Protein AF-A0A957K860-F1 (afdb_monomer_lite)

pLDDT: mean 90.72, std 8.93, range [59.44, 98.62]

Structure (mmCIF, N/CA/C/O backbone):
data_AF-A0A957K860-F1
#
_entry.id   AF-A0A957K860-F1
#
loop_
_atom_site.group_PDB
_atom_site.id
_atom_site.type_symbol
_atom_site.label_atom_id
_atom_site.label_alt_id
_atom_site.label_comp_id
_atom_site.label_asym_id
_atom_site.label_entity_id
_atom_site.label_seq_id
_atom_site.pdbx_PDB_ins_code
_atom_site.Cartn_x
_atom_site.Cartn_y
_atom_site.Cartn_z
_atom_site.occupancy
_atom_site.B_iso_or_equiv
_atom_site.auth_seq_id
_atom_site.auth_comp_id
_atom_site.auth_asym_id
_atom_site.auth_atom_id
_atom_site.pdbx_PDB_model_num
ATOM 1 N N . MET A 1 1 ? 14.731 -25.767 -33.045 1.00 61.59 1 MET A N 1
ATOM 2 C CA . MET A 1 1 ? 14.174 -25.340 -31.741 1.00 61.59 1 MET A CA 1
ATOM 3 C C . MET A 1 1 ? 12.684 -25.121 -31.928 1.00 61.59 1 MET A C 1
ATOM 5 O O . MET A 1 1 ? 1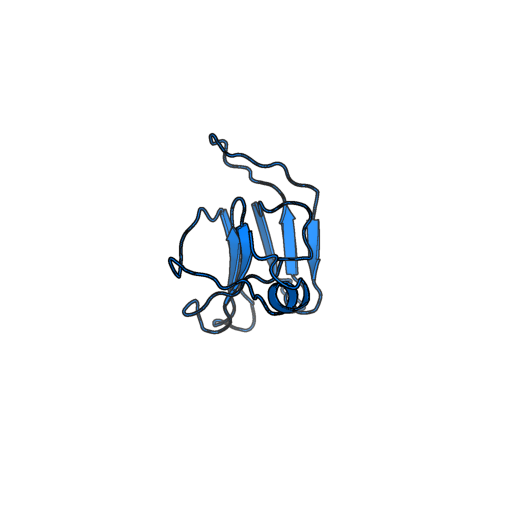2.331 -24.376 -32.833 1.00 61.59 1 MET A O 1
ATOM 9 N N . SER A 1 2 ? 11.817 -25.800 -31.172 1.00 71.19 2 SER A N 1
ATOM 10 C CA . SER A 1 2 ? 10.371 -25.558 -31.263 1.00 71.19 2 SER A CA 1
ATOM 11 C C . SER A 1 2 ? 10.051 -24.187 -30.673 1.00 71.19 2 SER A C 1
ATOM 13 O O . SER A 1 2 ? 10.417 -23.906 -29.531 1.00 71.19 2 SER A O 1
ATOM 15 N N . THR A 1 3 ? 9.386 -23.336 -31.440 1.00 84.50 3 THR A N 1
ATOM 16 C CA . THR A 1 3 ? 8.907 -22.037 -30.970 1.00 84.50 3 THR A CA 1
ATOM 17 C C . THR A 1 3 ? 7.632 -22.232 -30.148 1.00 84.50 3 THR A C 1
ATOM 19 O O . THR A 1 3 ? 6.722 -22.955 -30.550 1.00 84.50 3 THR A O 1
ATOM 22 N N . VAL A 1 4 ? 7.572 -21.620 -28.965 1.00 86.44 4 VAL A N 1
ATOM 23 C CA . VAL A 1 4 ? 6.361 -21.615 -28.131 1.00 86.44 4 VAL A CA 1
ATOM 24 C C . VAL A 1 4 ? 5.407 -20.549 -28.670 1.00 86.44 4 VAL A C 1
ATOM 26 O O . VAL A 1 4 ? 5.816 -19.407 -28.870 1.00 86.44 4 VAL A O 1
ATOM 29 N N . ASP A 1 5 ? 4.139 -20.905 -28.897 1.00 91.75 5 ASP A N 1
ATOM 30 C CA . ASP A 1 5 ? 3.096 -19.955 -29.308 1.00 91.75 5 ASP A CA 1
ATOM 31 C C . ASP A 1 5 ? 2.886 -18.887 -28.206 1.00 91.75 5 ASP A C 1
ATOM 33 O O . ASP A 1 5 ? 2.550 -19.246 -27.068 1.00 91.75 5 ASP A O 1
ATOM 37 N N . PRO A 1 6 ? 3.044 -17.580 -28.511 1.00 90.06 6 PRO A N 1
ATOM 38 C CA . PRO A 1 6 ? 2.904 -16.495 -27.538 1.00 90.06 6 PRO A CA 1
ATOM 39 C C . PRO A 1 6 ? 1.573 -16.479 -26.776 1.00 90.06 6 PRO A C 1
ATOM 41 O O . PRO A 1 6 ? 1.507 -15.918 -25.679 1.00 90.06 6 PRO A O 1
ATOM 44 N N . LYS A 1 7 ? 0.506 -17.095 -27.308 1.00 92.44 7 LYS A N 1
ATOM 45 C CA . LYS A 1 7 ? -0.784 -17.179 -26.606 1.00 92.44 7 LYS A CA 1
ATOM 46 C C . LYS A 1 7 ? -0.679 -17.919 -25.271 1.00 92.44 7 LYS A C 1
ATOM 48 O O . LYS A 1 7 ? -1.368 -17.548 -24.325 1.00 92.44 7 LYS A O 1
ATOM 53 N N . PHE A 1 8 ? 0.200 -18.919 -25.174 1.00 90.62 8 PHE A N 1
ATOM 54 C CA . PHE A 1 8 ? 0.402 -19.674 -23.938 1.00 90.62 8 PHE A CA 1
ATOM 55 C C . PHE A 1 8 ? 1.142 -18.844 -22.886 1.00 90.62 8 PHE A C 1
ATOM 57 O O . PHE A 1 8 ? 0.843 -18.947 -21.700 1.00 90.62 8 PHE A O 1
ATOM 64 N N . LEU A 1 9 ? 2.031 -17.939 -23.307 1.00 89.19 9 LEU A N 1
ATOM 65 C CA . LEU A 1 9 ? 2.745 -17.044 -22.390 1.00 89.19 9 LEU A CA 1
ATOM 66 C C . LEU A 1 9 ? 1.801 -16.032 -21.724 1.00 89.19 9 LEU A C 1
ATOM 68 O O . LEU A 1 9 ? 1.984 -15.698 -20.558 1.00 89.19 9 LEU A O 1
ATOM 72 N N . LYS A 1 10 ? 0.736 -15.605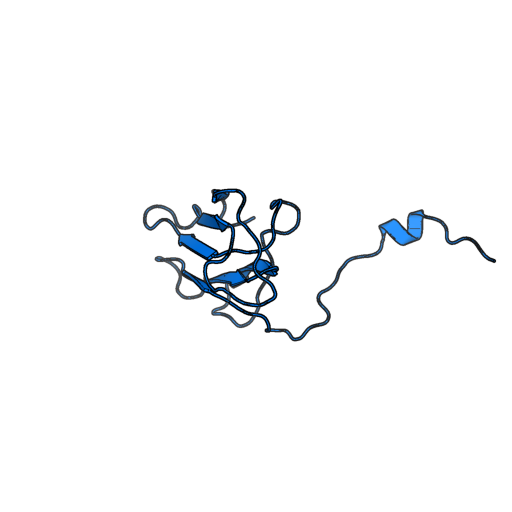 -22.416 1.00 88.38 10 LYS A N 1
ATOM 73 C CA . LYS A 1 10 ? -0.297 -14.713 -21.850 1.00 88.38 10 LYS A CA 1
ATOM 74 C C . LYS A 1 10 ? -1.158 -15.374 -20.765 1.00 88.38 10 LYS A C 1
ATOM 76 O O . LYS A 1 10 ? -1.839 -14.679 -20.009 1.00 88.38 10 LYS A O 1
ATOM 81 N N . GLN A 1 11 ? -1.163 -16.705 -20.691 1.00 91.25 11 GLN A N 1
ATOM 82 C CA . GLN A 1 11 ? -1.884 -17.450 -19.656 1.00 91.25 11 GLN A CA 1
ATOM 83 C C . GLN A 1 11 ? -1.065 -17.608 -18.372 1.00 91.25 11 GLN A C 1
ATOM 85 O O . GLN A 1 11 ? -1.628 -17.954 -17.336 1.00 91.25 11 GLN A O 1
ATOM 90 N N . LEU A 1 12 ? 0.239 -17.312 -18.409 1.00 89.94 12 LEU A N 1
ATOM 91 C CA . LEU A 1 12 ? 1.077 -17.345 -17.219 1.00 89.94 12 LEU A CA 1
ATOM 92 C C . LEU A 1 12 ? 0.602 -16.296 -16.211 1.00 89.94 12 LEU A C 1
ATOM 94 O O . LEU A 1 12 ? 0.155 -15.199 -16.561 1.00 89.94 12 LEU A O 1
ATOM 98 N N . ARG A 1 13 ? 0.670 -16.665 -14.936 1.00 86.50 13 ARG A N 1
ATOM 99 C CA . ARG A 1 13 ? 0.351 -15.794 -13.811 1.00 86.50 13 ARG A CA 1
ATOM 100 C C . ARG A 1 13 ? 1.528 -15.816 -12.862 1.00 86.50 13 ARG A C 1
ATOM 102 O O . ARG A 1 13 ? 2.032 -16.887 -12.522 1.00 86.50 13 ARG A O 1
ATOM 109 N N . TYR A 1 14 ? 1.952 -14.631 -12.445 1.00 83.06 14 TYR A N 1
ATOM 110 C CA . TYR A 1 14 ? 2.861 -14.529 -11.321 1.00 83.06 14 TYR A CA 1
ATOM 111 C C . TYR A 1 14 ? 2.157 -15.074 -10.084 1.00 83.06 14 TYR A C 1
ATOM 113 O O . TYR A 1 14 ? 0.972 -14.828 -9.862 1.00 83.06 14 TYR A O 1
ATOM 121 N N . ARG A 1 15 ? 2.898 -15.842 -9.293 1.00 82.62 15 ARG A N 1
ATOM 122 C CA . ARG A 1 15 ? 2.472 -16.265 -7.965 1.00 82.62 15 ARG A CA 1
ATOM 123 C C . ARG A 1 15 ? 3.618 -16.027 -7.007 1.00 82.62 15 ARG A C 1
ATOM 125 O O . ARG A 1 15 ? 4.775 -16.261 -7.358 1.00 82.62 15 ARG A O 1
ATOM 132 N N . CYS A 1 16 ? 3.294 -15.615 -5.793 1.00 75.94 16 CYS A N 1
ATOM 133 C CA . CYS A 1 16 ? 4.282 -15.599 -4.733 1.00 75.94 16 CYS A CA 1
ATOM 134 C C . CYS A 1 16 ? 4.704 -17.050 -4.433 1.00 75.94 16 CYS A C 1
ATOM 136 O O . CYS A 1 16 ? 3.856 -17.936 -4.287 1.00 75.94 16 CYS A O 1
ATOM 138 N N . ILE A 1 17 ? 6.012 -17.311 -4.400 1.00 79.06 17 ILE A N 1
ATOM 139 C CA . ILE A 1 17 ? 6.579 -18.632 -4.069 1.00 79.06 17 ILE A CA 1
ATOM 140 C C . ILE A 1 17 ? 7.050 -18.723 -2.613 1.00 79.06 17 ILE A C 1
ATOM 142 O O . ILE A 1 17 ? 7.369 -19.811 -2.143 1.00 79.06 17 ILE A O 1
ATOM 146 N N . GLY A 1 18 ? 7.036 -17.599 -1.897 1.00 67.44 18 GLY A N 1
ATOM 147 C CA . GLY A 1 18 ? 7.470 -17.491 -0.513 1.00 67.44 18 GLY A CA 1
ATOM 148 C C . GLY A 1 18 ? 8.929 -17.032 -0.347 1.00 67.44 18 GLY A C 1
ATOM 149 O O . GLY A 1 18 ? 9.637 -16.865 -1.342 1.00 67.44 18 GLY A O 1
ATOM 150 N N . PRO A 1 19 ? 9.376 -16.819 0.907 1.00 61.03 19 PRO A N 1
ATOM 151 C CA . PRO A 1 19 ? 8.652 -17.112 2.149 1.00 61.03 19 PRO A CA 1
ATOM 152 C C . PRO A 1 19 ? 7.393 -16.248 2.316 1.00 61.03 19 PRO A C 1
ATOM 154 O O . PRO A 1 19 ? 7.328 -15.131 1.817 1.00 61.03 19 PRO A O 1
ATOM 157 N N . THR A 1 20 ? 6.369 -16.777 2.994 1.00 65.19 20 THR A N 1
ATOM 158 C CA . THR A 1 20 ? 5.064 -16.103 3.189 1.00 65.19 20 THR A CA 1
ATOM 159 C C . THR A 1 20 ? 5.170 -14.781 3.957 1.00 65.19 20 THR A C 1
ATOM 161 O O . THR A 1 20 ? 4.218 -14.006 3.982 1.00 65.19 20 THR A O 1
ATOM 164 N N . ARG A 1 21 ? 6.328 -14.529 4.581 1.00 59.44 21 ARG A N 1
ATOM 165 C CA . ARG A 1 21 ? 6.745 -13.283 5.224 1.00 59.44 21 ARG A CA 1
ATOM 166 C C . ARG A 1 21 ? 8.247 -13.127 5.014 1.00 59.44 21 ARG A C 1
ATOM 168 O O . ARG A 1 21 ? 8.993 -14.073 5.263 1.00 59.44 21 ARG A O 1
ATOM 175 N N . GLY A 1 22 ? 8.709 -11.953 4.613 1.00 67.06 22 GLY A N 1
ATOM 176 C CA . GLY A 1 22 ? 10.143 -11.696 4.580 1.00 67.06 22 GLY A CA 1
ATOM 177 C C . GLY A 1 22 ? 10.505 -10.455 3.792 1.00 67.06 22 GLY A C 1
ATOM 178 O O . GLY A 1 22 ? 10.002 -10.235 2.697 1.00 67.06 22 GLY A O 1
ATOM 179 N N . GLY A 1 23 ? 11.390 -9.654 4.372 1.00 79.50 23 GLY A N 1
ATOM 180 C CA . GLY A 1 23 ? 11.859 -8.399 3.806 1.00 79.50 23 GLY A CA 1
ATOM 181 C C . GLY A 1 23 ? 12.075 -7.365 4.902 1.00 79.50 23 GLY A C 1
ATOM 182 O O . GLY A 1 23 ? 11.612 -7.520 6.034 1.00 79.50 23 GLY A O 1
ATOM 183 N N . ARG A 1 24 ? 12.805 -6.305 4.574 1.00 88.88 24 ARG A N 1
ATOM 184 C CA . ARG A 1 24 ? 12.988 -5.167 5.472 1.00 88.88 24 ARG A CA 1
ATOM 185 C C . ARG A 1 24 ? 11.738 -4.288 5.411 1.00 88.88 24 ARG A C 1
ATOM 187 O O . ARG A 1 24 ? 11.275 -3.945 4.327 1.00 88.88 24 ARG A O 1
ATOM 194 N N . VAL A 1 25 ? 11.216 -3.921 6.576 1.00 91.62 25 VAL A N 1
ATOM 195 C CA . VAL A 1 25 ? 10.030 -3.070 6.734 1.00 91.62 25 VAL A CA 1
ATOM 196 C C . VAL A 1 25 ? 10.400 -1.901 7.632 1.00 91.62 25 VAL A C 1
ATOM 198 O O . VAL A 1 25 ? 11.011 -2.102 8.681 1.00 91.62 25 VAL A O 1
ATOM 201 N N . ILE A 1 26 ? 10.041 -0.689 7.212 1.00 92.62 26 ILE A N 1
ATOM 202 C CA . ILE A 1 26 ? 10.307 0.545 7.970 1.00 92.62 26 ILE A CA 1
ATOM 203 C C . ILE A 1 26 ? 9.073 1.444 8.113 1.00 92.62 26 ILE A C 1
ATOM 205 O O . ILE A 1 26 ? 9.138 2.460 8.797 1.00 92.62 26 ILE A O 1
ATOM 209 N N . ALA A 1 27 ? 7.948 1.062 7.507 1.00 94.81 27 ALA A N 1
ATOM 210 C CA . ALA A 1 27 ? 6.683 1.771 7.611 1.00 94.81 27 ALA A CA 1
ATOM 211 C C . ALA A 1 27 ? 5.557 0.782 7.911 1.00 94.81 27 ALA A C 1
ATOM 213 O O . ALA A 1 27 ? 5.452 -0.257 7.261 1.00 94.81 27 ALA A O 1
ATOM 214 N N . VAL A 1 28 ? 4.709 1.111 8.881 1.00 96.69 28 VAL A N 1
ATOM 215 C CA . VAL A 1 28 ? 3.524 0.331 9.251 1.00 96.69 28 VAL A CA 1
ATOM 216 C C . VAL A 1 28 ? 2.375 1.278 9.566 1.00 96.69 28 VAL A C 1
ATOM 218 O O . VAL A 1 28 ? 2.596 2.362 10.102 1.00 96.69 28 VAL A O 1
ATOM 221 N N . ALA A 1 29 ? 1.155 0.868 9.243 1.00 98.00 29 ALA A N 1
ATOM 222 C CA . ALA A 1 29 ? -0.061 1.584 9.604 1.00 98.00 29 ALA A CA 1
ATOM 223 C C . ALA A 1 29 ? -1.198 0.588 9.861 1.00 98.00 29 ALA A C 1
ATOM 225 O O . ALA A 1 29 ? -1.198 -0.516 9.317 1.00 98.00 29 ALA A O 1
ATOM 226 N N . GLY A 1 30 ? -2.166 0.971 10.687 1.00 97.69 30 GLY A N 1
ATOM 227 C CA . GLY A 1 30 ? -3.362 0.178 10.968 1.00 97.69 30 GLY A CA 1
ATOM 228 C C . GLY A 1 30 ? -4.620 0.972 10.662 1.00 97.69 30 GLY A C 1
ATOM 229 O O . GLY A 1 30 ? -4.608 2.204 10.717 1.00 97.69 30 GLY A O 1
ATOM 230 N N . ASP A 1 31 ? -5.697 0.266 10.340 1.00 98.06 31 ASP A N 1
ATOM 231 C CA . ASP A 1 31 ? -7.023 0.868 10.276 1.00 98.06 31 ASP A CA 1
ATOM 232 C C . ASP A 1 31 ? -7.471 1.267 11.700 1.00 98.06 31 ASP A C 1
ATOM 234 O O . ASP A 1 31 ? -7.439 0.433 12.610 1.00 98.06 31 ASP A O 1
ATOM 238 N N . PRO A 1 32 ? -7.874 2.529 11.935 1.00 97.12 32 PRO A N 1
ATOM 239 C CA . PRO A 1 32 ? -8.298 2.992 13.259 1.00 97.12 32 PRO A CA 1
ATOM 240 C C . PRO A 1 32 ? -9.626 2.373 13.727 1.00 97.12 32 PRO A C 1
ATOM 242 O O . PRO A 1 32 ? -9.908 2.370 14.923 1.00 97.12 32 PRO A O 1
ATOM 245 N N . ASN A 1 33 ? -10.437 1.855 12.802 1.00 97.31 33 ASN A N 1
ATOM 246 C CA . ASN A 1 33 ? -11.769 1.310 13.049 1.00 97.31 33 ASN A CA 1
ATOM 247 C C . ASN A 1 33 ? -11.807 -0.224 12.963 1.00 97.31 33 ASN A C 1
ATOM 249 O O . ASN A 1 33 ? -12.784 -0.829 13.407 1.00 97.31 33 ASN A O 1
ATOM 253 N N . ASN A 1 34 ? -10.770 -0.867 12.414 1.00 97.56 34 ASN A N 1
ATOM 254 C CA . ASN A 1 34 ? -10.710 -2.319 12.265 1.00 97.56 34 ASN A CA 1
ATOM 255 C C . ASN A 1 34 ? -9.343 -2.900 12.660 1.00 97.56 34 ASN A C 1
ATOM 257 O O . ASN A 1 34 ? -8.376 -2.848 11.907 1.00 97.56 34 ASN A O 1
ATOM 261 N N . GLN A 1 35 ? -9.298 -3.568 13.815 1.00 96.19 35 GLN A N 1
ATOM 262 C CA . GLN A 1 35 ? -8.080 -4.183 14.358 1.00 96.19 35 GLN A CA 1
ATOM 263 C C . GLN A 1 35 ? -7.540 -5.361 13.534 1.00 96.19 35 GLN A C 1
ATOM 265 O O . GLN A 1 35 ? -6.439 -5.825 13.808 1.00 96.19 35 GLN A O 1
ATOM 270 N N . ALA A 1 36 ? -8.292 -5.879 12.560 1.00 97.56 36 ALA A N 1
ATOM 271 C CA . ALA A 1 36 ? -7.798 -6.918 11.661 1.00 97.56 36 ALA A CA 1
ATOM 272 C C . ALA A 1 36 ? -7.040 -6.347 10.453 1.00 97.56 36 ALA A C 1
ATOM 274 O O . ALA A 1 36 ? -6.365 -7.107 9.759 1.00 97.56 36 ALA A O 1
ATOM 275 N N . VAL A 1 37 ? -7.146 -5.037 10.192 1.00 97.94 37 VAL A N 1
ATOM 276 C CA . VAL A 1 37 ? -6.612 -4.415 8.978 1.00 97.94 37 VAL A CA 1
ATOM 277 C C . VAL A 1 37 ? -5.308 -3.679 9.265 1.00 97.94 37 VAL A C 1
ATOM 279 O O . VAL A 1 37 ? -5.267 -2.680 9.987 1.00 97.94 37 VAL A O 1
ATOM 282 N N . PHE A 1 38 ? -4.238 -4.153 8.632 1.00 95.88 38 PHE A N 1
ATOM 283 C CA . PHE A 1 38 ? -2.895 -3.601 8.756 1.00 95.88 38 PHE A CA 1
ATOM 284 C C . PHE A 1 38 ? -2.240 -3.436 7.398 1.00 95.88 38 PHE A C 1
ATOM 286 O O . PHE A 1 38 ? -2.507 -4.178 6.452 1.00 95.88 38 PHE A O 1
ATOM 293 N N . TYR A 1 39 ? -1.310 -2.495 7.340 1.00 96.88 39 TYR A N 1
ATOM 294 C CA . TYR A 1 39 ? -0.501 -2.231 6.173 1.00 96.88 39 TYR A CA 1
ATOM 295 C C . TYR A 1 39 ? 0.966 -2.139 6.573 1.00 96.88 39 TYR A C 1
ATOM 297 O O . TYR A 1 39 ? 1.299 -1.598 7.632 1.00 96.88 39 TYR A O 1
ATOM 305 N N . PHE A 1 40 ? 1.854 -2.609 5.703 1.00 96.12 40 PHE A N 1
ATOM 306 C CA . PHE A 1 40 ? 3.276 -2.317 5.819 1.00 96.12 40 PHE A CA 1
ATOM 307 C C . PHE A 1 40 ? 3.859 -1.837 4.494 1.00 96.12 40 PHE A C 1
ATOM 309 O O . PHE A 1 40 ? 3.437 -2.251 3.414 1.00 96.12 40 PHE A O 1
ATOM 316 N N . GLY A 1 41 ? 4.852 -0.959 4.598 1.00 95.06 41 GLY A N 1
ATOM 317 C CA . GLY A 1 41 ? 5.710 -0.534 3.504 1.00 95.06 41 GLY A CA 1
ATOM 318 C C . GLY A 1 41 ? 7.018 -1.316 3.530 1.00 95.06 41 GLY A C 1
ATOM 319 O O . GLY A 1 41 ? 7.782 -1.234 4.499 1.00 95.06 41 GLY A O 1
ATOM 320 N N . ALA A 1 42 ? 7.263 -2.092 2.479 1.00 93.00 42 ALA A N 1
ATOM 321 C CA . ALA A 1 42 ? 8.514 -2.811 2.305 1.00 93.00 42 ALA A CA 1
ATOM 322 C C . ALA A 1 42 ? 9.588 -1.903 1.704 1.00 93.00 42 ALA A C 1
ATOM 324 O O . ALA A 1 42 ? 9.330 -1.067 0.832 1.00 93.00 42 ALA A O 1
ATOM 325 N N . VAL A 1 43 ? 10.830 -2.133 2.118 1.00 92.19 43 VAL A N 1
ATOM 326 C CA . VAL A 1 43 ? 11.985 -1.623 1.386 1.00 92.19 43 VAL A CA 1
ATOM 327 C C . VAL A 1 43 ? 12.145 -2.458 0.123 1.00 92.19 43 VAL A C 1
ATOM 329 O O . VAL A 1 43 ? 12.275 -3.679 0.199 1.00 92.19 43 VAL A O 1
ATOM 332 N N . ALA A 1 44 ? 12.109 -1.791 -1.028 1.00 90.44 44 ALA A N 1
ATOM 333 C CA . ALA A 1 44 ? 12.120 -2.398 -2.352 1.00 90.44 44 ALA A CA 1
ATOM 334 C C . ALA A 1 44 ? 11.015 -3.453 -2.600 1.00 90.44 44 ALA A C 1
ATOM 336 O O . ALA A 1 44 ? 11.234 -4.408 -3.343 1.00 90.44 44 ALA A O 1
ATOM 337 N N . GLY A 1 45 ? 9.823 -3.293 -2.008 1.00 90.94 45 GLY A N 1
ATOM 338 C CA . GLY A 1 45 ? 8.750 -4.296 -2.107 1.00 90.94 45 GLY A CA 1
ATOM 339 C C . GLY A 1 45 ? 7.310 -3.773 -2.116 1.00 90.94 45 GLY A C 1
ATOM 340 O O . GLY A 1 45 ? 6.390 -4.588 -2.078 1.00 90.94 45 GLY A O 1
ATOM 341 N N . GLY A 1 46 ? 7.104 -2.456 -2.159 1.00 94.19 46 GLY A N 1
ATOM 342 C CA . GLY A 1 46 ? 5.784 -1.834 -2.254 1.00 94.19 46 GLY A CA 1
ATOM 343 C C . GLY A 1 46 ? 4.993 -1.825 -0.942 1.00 94.19 46 GLY A C 1
ATOM 344 O O . GLY A 1 46 ? 5.555 -1.966 0.148 1.00 94.19 46 GLY A O 1
ATOM 345 N N . VAL A 1 47 ? 3.677 -1.625 -1.053 1.00 96.06 47 VAL A N 1
ATOM 346 C CA . VAL A 1 47 ? 2.736 -1.677 0.075 1.00 96.06 47 VAL A CA 1
ATOM 347 C C . VAL A 1 47 ? 2.019 -3.018 0.090 1.00 96.06 47 VAL A C 1
ATOM 349 O O . VAL A 1 47 ? 1.504 -3.492 -0.925 1.00 96.06 47 VAL A O 1
ATOM 352 N N . TRP A 1 48 ? 1.942 -3.590 1.284 1.00 94.88 48 TRP A N 1
ATOM 353 C CA . TRP A 1 48 ? 1.222 -4.819 1.559 1.00 94.88 48 TRP A CA 1
ATOM 354 C C . TRP A 1 48 ? 0.117 -4.570 2.569 1.00 94.88 48 TRP A C 1
ATOM 356 O O . TRP A 1 48 ? 0.282 -3.771 3.491 1.00 94.88 48 TRP A O 1
ATOM 366 N N . LYS A 1 49 ? -0.990 -5.285 2.399 1.00 95.50 49 LYS A N 1
ATOM 367 C CA . LYS A 1 49 ? -2.180 -5.223 3.240 1.00 95.50 49 LYS A CA 1
ATOM 368 C C . LYS A 1 49 ? -2.513 -6.600 3.794 1.00 95.50 49 LYS A C 1
ATOM 370 O O . LYS A 1 49 ? -2.410 -7.594 3.080 1.00 95.50 49 LYS A O 1
ATOM 375 N N . SER A 1 50 ? -2.960 -6.628 5.038 1.00 95.19 50 SER A N 1
ATOM 376 C CA . SER A 1 50 ? -3.664 -7.748 5.651 1.00 95.19 50 SER A CA 1
ATOM 377 C C . SER A 1 50 ? -5.017 -7.251 6.148 1.00 95.19 50 SER A C 1
ATOM 379 O O . SER A 1 50 ? -5.120 -6.115 6.609 1.00 95.19 50 SER A O 1
ATOM 381 N N . ASP A 1 51 ? -6.044 -8.085 6.037 1.00 96.38 51 ASP A N 1
ATOM 382 C CA . ASP A 1 51 ? -7.394 -7.870 6.566 1.00 96.38 51 ASP A CA 1
ATOM 383 C C . ASP A 1 51 ? -7.830 -8.977 7.547 1.00 96.38 51 ASP A C 1
ATOM 385 O O . ASP A 1 51 ? -8.995 -9.058 7.933 1.00 96.38 51 ASP A O 1
ATOM 389 N N . ASP A 1 52 ? -6.877 -9.800 7.991 1.00 95.75 52 ASP A N 1
ATOM 390 C CA . ASP A 1 52 ? -7.076 -10.978 8.841 1.00 95.75 52 ASP A CA 1
ATOM 391 C C . ASP A 1 52 ? -6.096 -11.034 10.026 1.00 95.75 52 ASP A C 1
ATOM 393 O O . ASP A 1 52 ? -5.680 -12.100 10.489 1.00 95.75 52 ASP A O 1
ATOM 397 N N . ALA A 1 53 ? -5.732 -9.856 10.531 1.00 94.69 53 ALA A N 1
ATOM 398 C CA . ALA A 1 53 ? -4.813 -9.669 11.646 1.00 94.69 53 ALA A CA 1
ATOM 399 C C . ALA A 1 53 ? -3.387 -10.207 11.398 1.00 94.69 53 ALA A C 1
ATOM 401 O O . ALA A 1 53 ? -2.703 -10.676 12.310 1.00 94.69 53 ALA A O 1
ATOM 402 N N . GLY A 1 54 ? -2.913 -10.113 10.155 1.00 91.06 54 GLY A N 1
ATOM 403 C CA . GLY A 1 54 ? -1.545 -10.435 9.755 1.00 91.06 54 GLY A CA 1
ATOM 404 C C . GLY A 1 54 ? -1.308 -11.907 9.420 1.00 91.06 54 GLY A C 1
ATOM 405 O O . GLY A 1 54 ? -0.141 -12.316 9.310 1.00 91.06 54 GLY A O 1
ATOM 406 N N . GLN A 1 55 ? -2.364 -12.713 9.268 1.00 89.94 55 GLN A N 1
ATOM 407 C CA . GLN A 1 55 ? -2.241 -14.110 8.848 1.00 89.94 55 GLN A CA 1
ATOM 408 C C . GLN A 1 55 ? -1.825 -14.188 7.379 1.00 89.94 55 GLN A C 1
ATOM 410 O O . GLN A 1 55 ? -0.801 -14.812 7.083 1.00 89.94 55 GLN A O 1
ATOM 415 N N . TYR A 1 56 ? -2.539 -13.482 6.501 1.00 88.75 56 TYR A N 1
ATOM 416 C CA . TYR A 1 56 ? -2.217 -13.349 5.088 1.00 88.75 56 TYR A CA 1
ATOM 417 C C . TYR A 1 56 ? -1.941 -11.890 4.716 1.00 88.75 56 TYR A C 1
ATOM 419 O O . TYR A 1 56 ? -2.502 -10.952 5.277 1.00 88.75 56 TYR A O 1
ATOM 427 N N . TRP A 1 57 ? -1.035 -11.713 3.755 1.00 89.81 57 TRP A N 1
ATOM 428 C CA . TRP A 1 57 ? -0.633 -10.410 3.238 1.00 89.81 57 TRP A CA 1
ATOM 429 C C . TRP A 1 57 ? -0.712 -10.413 1.717 1.00 89.81 57 TRP A C 1
ATOM 431 O O . TRP A 1 57 ? -0.271 -11.362 1.066 1.00 89.81 57 TRP A O 1
ATOM 441 N N . GLN A 1 58 ? -1.249 -9.338 1.155 1.00 90.56 58 GLN A N 1
ATOM 442 C CA . GLN A 1 58 ? -1.378 -9.130 -0.282 1.00 90.56 58 GLN A CA 1
ATOM 443 C C . GLN A 1 58 ? -0.662 -7.841 -0.670 1.00 90.56 58 GLN A C 1
ATOM 445 O O . GLN A 1 58 ? -0.810 -6.825 0.010 1.00 90.56 58 GLN A O 1
ATOM 450 N N . ASN A 1 59 ? 0.111 -7.875 -1.754 1.00 91.44 59 ASN A N 1
ATOM 451 C CA . ASN A 1 59 ? 0.641 -6.656 -2.351 1.00 91.44 59 ASN A CA 1
ATOM 452 C C . ASN A 1 59 ? -0.522 -5.889 -2.999 1.00 91.44 59 ASN A C 1
ATOM 454 O O . ASN A 1 59 ? -1.286 -6.466 -3.771 1.00 91.44 59 ASN A O 1
ATOM 458 N N . ILE A 1 60 ? -0.638 -4.604 -2.671 1.00 94.81 60 ILE A N 1
ATOM 459 C CA . ILE A 1 60 ? -1.702 -3.705 -3.147 1.00 94.81 60 ILE A CA 1
ATOM 460 C C . ILE A 1 60 ? -1.159 -2.537 -3.984 1.00 94.81 60 ILE A C 1
ATOM 462 O O . ILE A 1 60 ? -1.823 -1.523 -4.168 1.00 94.81 60 ILE A O 1
ATOM 466 N N . SER A 1 61 ? 0.087 -2.638 -4.445 1.00 94.12 61 SER A N 1
ATOM 467 C CA . SER A 1 61 ? 0.808 -1.542 -5.110 1.00 94.12 61 SER A CA 1
ATOM 468 C C . SER A 1 61 ? 1.399 -1.899 -6.472 1.00 94.12 61 SER A C 1
ATOM 470 O O . SER A 1 61 ? 1.768 -1.003 -7.238 1.00 94.12 61 SER A O 1
ATOM 472 N N . ASP A 1 62 ? 1.492 -3.189 -6.792 1.00 90.81 62 ASP A N 1
ATOM 473 C CA . ASP A 1 62 ? 2.014 -3.665 -8.066 1.00 90.81 62 ASP A CA 1
ATOM 474 C C . ASP A 1 62 ? 1.170 -3.115 -9.223 1.00 90.81 62 ASP A C 1
ATOM 476 O O . ASP A 1 62 ? -0.056 -3.187 -9.226 1.00 90.81 62 ASP A O 1
ATOM 480 N N . GLY A 1 63 ? 1.847 -2.542 -10.220 1.00 92.12 63 GLY A N 1
ATOM 481 C CA . GLY A 1 63 ? 1.205 -1.884 -11.361 1.00 92.12 63 GLY A CA 1
ATOM 482 C C . GLY A 1 63 ? 0.841 -0.411 -11.141 1.00 92.12 63 GLY A C 1
ATOM 483 O O . GLY A 1 63 ? 0.517 0.261 -12.118 1.00 92.12 63 GLY A O 1
ATOM 484 N N . PHE A 1 64 ? 0.952 0.114 -9.916 1.00 94.00 64 PHE A N 1
ATOM 485 C CA . PHE A 1 64 ? 0.630 1.512 -9.603 1.00 94.00 64 PHE A CA 1
ATOM 486 C C . PHE A 1 64 ? 1.865 2.379 -9.343 1.00 94.00 64 PHE A C 1
ATOM 488 O O . PHE A 1 64 ? 1.917 3.528 -9.786 1.00 94.00 64 PHE A O 1
ATOM 495 N N . PHE A 1 65 ? 2.858 1.858 -8.621 1.00 94.38 65 PHE A N 1
ATOM 496 C CA . PHE A 1 65 ? 4.031 2.642 -8.227 1.00 94.38 65 PHE A CA 1
ATOM 497 C C . PHE A 1 65 ? 5.137 2.628 -9.284 1.00 94.38 65 PHE A C 1
ATOM 499 O O . PHE A 1 65 ? 5.352 1.631 -9.973 1.00 94.38 65 PHE A O 1
ATOM 506 N N . LYS A 1 66 ? 5.896 3.727 -9.369 1.00 94.25 66 LYS A N 1
ATOM 507 C CA . LYS A 1 66 ? 7.100 3.822 -10.217 1.00 94.25 66 LYS A CA 1
ATOM 508 C C . LYS A 1 66 ? 8.385 3.402 -9.495 1.00 94.25 66 LYS A C 1
ATOM 510 O O . LYS A 1 66 ? 9.369 3.079 -10.152 1.00 94.25 66 LYS A O 1
ATOM 515 N N . THR A 1 67 ? 8.381 3.414 -8.163 1.00 92.12 67 THR A N 1
ATOM 516 C CA . THR A 1 67 ? 9.471 2.946 -7.291 1.00 92.12 67 THR A CA 1
ATOM 517 C C . THR A 1 67 ? 8.912 1.990 -6.241 1.00 92.12 67 THR A C 1
ATOM 519 O O . THR A 1 67 ? 7.719 2.012 -5.948 1.00 92.12 67 THR A O 1
ATOM 522 N N . SER A 1 68 ? 9.754 1.125 -5.683 1.00 90.94 68 SER A N 1
ATOM 523 C CA . SER A 1 68 ? 9.316 0.032 -4.809 1.00 90.94 68 SER A CA 1
ATOM 524 C C . SER A 1 68 ? 9.607 0.255 -3.325 1.00 90.94 68 SER A C 1
ATOM 526 O O . SER A 1 68 ? 9.063 -0.471 -2.496 1.00 90.94 68 SER A O 1
ATOM 528 N N . SER A 1 69 ? 10.436 1.230 -2.948 1.00 94.00 69 SER A N 1
ATOM 529 C CA . SER A 1 69 ? 10.723 1.489 -1.530 1.00 94.00 69 SER A CA 1
ATOM 530 C C . SER A 1 69 ? 9.676 2.389 -0.900 1.00 94.00 69 SER A C 1
ATOM 532 O O . SER A 1 69 ? 9.449 3.498 -1.377 1.00 94.00 69 SER A O 1
ATOM 534 N N . VAL A 1 70 ? 9.082 1.922 0.198 1.00 95.69 70 VAL A N 1
ATOM 535 C CA . VAL A 1 70 ? 8.074 2.656 0.968 1.00 95.69 70 VAL A CA 1
ATOM 536 C C . VAL A 1 70 ? 8.622 2.952 2.361 1.00 95.69 70 VAL A C 1
ATOM 538 O O . VAL A 1 70 ? 8.865 2.040 3.153 1.00 95.69 70 VAL A O 1
ATOM 541 N N . GLY A 1 71 ? 8.812 4.235 2.655 1.00 95.31 71 GLY A N 1
ATOM 542 C CA . GLY A 1 71 ? 9.440 4.719 3.887 1.00 95.31 71 GLY A CA 1
ATOM 543 C C . GLY A 1 71 ? 8.469 5.346 4.877 1.00 95.31 71 GLY A C 1
ATOM 544 O O . GLY A 1 71 ? 8.807 5.497 6.047 1.00 95.31 71 GLY A O 1
ATOM 545 N N . ALA A 1 72 ? 7.262 5.690 4.430 1.00 96.56 72 ALA A N 1
ATOM 546 C CA . ALA A 1 72 ? 6.200 6.205 5.283 1.00 96.56 72 ALA A CA 1
ATOM 547 C C . ALA A 1 72 ? 4.843 5.666 4.829 1.00 96.56 72 ALA A C 1
ATOM 549 O O . ALA A 1 72 ? 4.595 5.508 3.633 1.00 96.56 72 ALA A O 1
ATOM 550 N N . LEU A 1 73 ? 3.957 5.406 5.786 1.00 97.50 73 LEU A N 1
ATOM 551 C CA . LEU A 1 73 ? 2.614 4.909 5.521 1.00 97.50 73 LEU A CA 1
ATOM 552 C C . LEU A 1 73 ? 1.653 5.470 6.566 1.00 97.50 73 LEU A C 1
ATOM 554 O O . LEU A 1 73 ? 1.971 5.463 7.755 1.00 97.50 73 LEU A O 1
ATOM 558 N N . ALA A 1 74 ? 0.498 5.964 6.130 1.00 98.38 74 ALA A N 1
ATOM 559 C CA . ALA A 1 74 ? -0.526 6.490 7.025 1.00 98.38 74 ALA A CA 1
ATOM 560 C C . ALA A 1 74 ? -1.931 6.177 6.503 1.00 98.38 74 ALA A C 1
ATOM 562 O O . ALA A 1 74 ? -2.203 6.317 5.310 1.00 98.38 74 ALA A O 1
ATOM 563 N N . VAL A 1 75 ? -2.822 5.802 7.419 1.00 98.62 75 VAL A N 1
ATOM 564 C CA . VAL A 1 75 ? -4.264 5.666 7.183 1.00 98.62 75 VAL A CA 1
ATOM 565 C C . VAL A 1 75 ? -4.944 6.898 7.771 1.00 98.62 75 VAL A C 1
ATOM 567 O O . VAL A 1 75 ? -4.626 7.297 8.894 1.00 98.62 75 VAL A O 1
ATOM 570 N N . ALA A 1 76 ? -5.846 7.535 7.027 1.00 98.25 76 ALA A N 1
ATOM 571 C CA . ALA A 1 76 ? -6.537 8.722 7.516 1.00 98.25 76 ALA A CA 1
ATOM 572 C C . ALA A 1 76 ? -7.532 8.350 8.637 1.00 98.25 76 ALA A C 1
ATOM 574 O O . ALA A 1 76 ? -8.423 7.532 8.408 1.00 98.25 76 ALA A O 1
ATOM 575 N N . PRO A 1 77 ? -7.465 8.986 9.824 1.00 96.94 77 PRO A N 1
ATOM 576 C CA . PRO A 1 77 ? -8.405 8.700 10.911 1.00 96.94 77 PRO A CA 1
ATOM 577 C C . PRO A 1 77 ? -9.870 8.996 10.570 1.00 96.94 77 PRO A C 1
ATOM 579 O O . PRO A 1 77 ? -10.773 8.370 11.112 1.00 96.94 77 PRO A O 1
ATOM 582 N N . SER A 1 78 ? -10.108 9.962 9.677 1.00 97.62 78 SER A N 1
ATOM 583 C CA . SER A 1 78 ? -11.447 10.387 9.259 1.00 97.62 78 SER A CA 1
ATOM 584 C C . SER A 1 78 ? -12.120 9.433 8.271 1.00 97.62 78 SER A C 1
ATOM 586 O O . SER A 1 78 ? -13.341 9.437 8.169 1.00 97.62 78 SER A O 1
ATOM 588 N N . ASP A 1 79 ? -11.332 8.673 7.510 1.00 98.06 79 ASP A N 1
ATOM 589 C CA . ASP A 1 79 ? -11.809 7.722 6.505 1.00 98.06 79 ASP A CA 1
ATOM 590 C C . ASP A 1 79 ? -10.714 6.673 6.243 1.00 98.06 79 ASP A C 1
ATOM 592 O O . ASP A 1 79 ? -9.746 6.975 5.536 1.00 98.06 79 ASP A O 1
ATOM 596 N N . PRO A 1 80 ? -10.850 5.443 6.775 1.00 97.25 80 PRO A N 1
ATOM 597 C CA . PRO A 1 80 ? -9.850 4.393 6.595 1.00 97.25 80 PRO A CA 1
ATOM 598 C C . PRO A 1 80 ? -9.634 3.935 5.147 1.00 97.25 80 PRO A C 1
ATOM 600 O O . PRO A 1 80 ? -8.657 3.238 4.872 1.00 97.25 80 PRO A O 1
ATOM 603 N N . ASN A 1 81 ? -10.499 4.331 4.204 1.00 97.75 81 ASN A N 1
ATOM 604 C CA . ASN A 1 81 ? -10.254 4.089 2.781 1.00 97.75 81 ASN A CA 1
ATOM 605 C C . ASN A 1 81 ? -9.139 4.977 2.226 1.00 97.75 81 ASN A C 1
ATOM 607 O O . ASN A 1 81 ? -8.550 4.655 1.193 1.00 97.75 81 ASN A O 1
ATOM 611 N N . VAL A 1 82 ? -8.838 6.093 2.891 1.00 98.50 82 VAL A N 1
ATOM 612 C CA . VAL A 1 82 ? -7.792 7.007 2.457 1.00 98.50 82 VAL A CA 1
ATOM 613 C C . VAL A 1 82 ? -6.458 6.595 3.066 1.00 98.50 82 VAL A C 1
ATOM 615 O O . VAL A 1 82 ? -6.235 6.736 4.270 1.00 98.50 82 VAL A O 1
ATOM 618 N N . ILE A 1 83 ? -5.545 6.142 2.2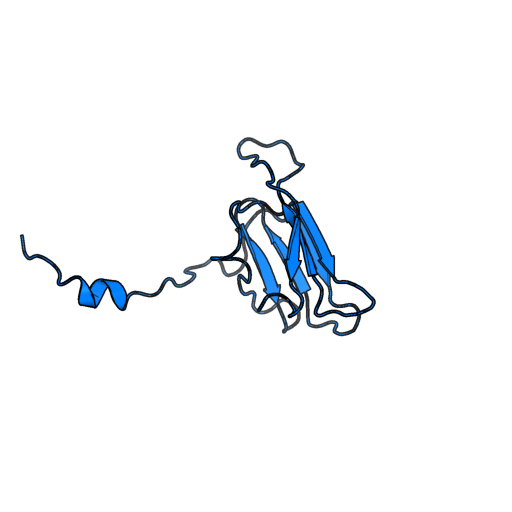10 1.00 98.31 83 ILE A N 1
ATOM 619 C CA . ILE A 1 83 ? -4.183 5.759 2.590 1.00 98.31 83 ILE A CA 1
ATOM 620 C C . ILE A 1 83 ? -3.158 6.595 1.827 1.00 98.31 83 ILE A C 1
ATOM 622 O O . ILE A 1 83 ? -3.343 6.891 0.644 1.00 98.31 83 ILE A O 1
ATOM 626 N N . TYR A 1 84 ? -2.070 6.960 2.501 1.00 98.38 84 TYR A N 1
ATOM 627 C CA . TYR A 1 84 ? -0.936 7.670 1.915 1.00 98.38 84 TYR A CA 1
ATOM 628 C C . TYR A 1 84 ? 0.334 6.839 2.062 1.00 98.38 84 TYR A C 1
ATOM 630 O O . TYR A 1 84 ? 0.643 6.382 3.164 1.00 98.38 84 TYR A O 1
ATOM 638 N N . ALA A 1 85 ? 1.085 6.694 0.972 1.00 98.00 85 ALA A N 1
ATOM 639 C CA . ALA A 1 85 ? 2.383 6.027 0.944 1.00 98.00 85 ALA A CA 1
ATOM 640 C C . ALA A 1 85 ? 3.469 7.027 0.533 1.00 98.00 85 ALA A C 1
ATOM 642 O O . ALA A 1 85 ? 3.429 7.575 -0.567 1.00 98.00 85 ALA A O 1
ATOM 643 N N . GLY A 1 86 ? 4.422 7.281 1.428 1.00 97.38 86 GLY A N 1
ATOM 644 C CA . GLY A 1 86 ? 5.612 8.078 1.150 1.00 97.38 86 GLY A CA 1
ATOM 645 C C . GLY A 1 86 ? 6.742 7.187 0.652 1.00 97.38 86 GLY A C 1
ATOM 646 O O . GLY A 1 86 ? 7.114 6.213 1.315 1.00 97.38 86 GLY A O 1
ATOM 647 N N . MET A 1 87 ? 7.280 7.525 -0.514 1.00 96.56 87 MET A N 1
ATOM 648 C CA . MET A 1 87 ? 8.245 6.685 -1.211 1.00 96.56 87 MET A CA 1
ATOM 649 C C . MET A 1 87 ? 9.690 7.010 -0.841 1.00 96.56 87 MET A C 1
ATOM 651 O O . MET A 1 87 ? 10.021 8.119 -0.420 1.00 96.56 87 MET A O 1
ATOM 655 N N . GLY A 1 88 ? 10.564 6.034 -1.070 1.00 93.38 88 GLY A N 1
ATOM 656 C CA . GLY A 1 88 ? 11.974 6.050 -0.692 1.00 93.38 88 GLY A CA 1
ATOM 657 C C . GLY A 1 88 ? 12.216 5.419 0.672 1.00 93.38 88 GLY A C 1
ATOM 658 O O . GLY A 1 88 ? 11.280 5.077 1.389 1.00 93.38 88 GLY A O 1
ATOM 659 N N . GLU A 1 89 ? 13.483 5.249 1.040 1.00 89.12 89 GLU A N 1
ATOM 660 C CA . GLU A 1 89 ? 13.850 4.812 2.386 1.00 89.12 89 GLU A CA 1
ATOM 661 C C . GLU A 1 89 ? 14.896 5.719 3.040 1.00 89.12 89 GLU A C 1
ATOM 663 O O . GLU A 1 89 ? 15.729 6.324 2.369 1.00 89.12 89 GLU A O 1
ATOM 668 N N . THR A 1 90 ? 14.851 5.815 4.370 1.00 83.06 90 THR A N 1
ATOM 669 C CA . THR A 1 90 ? 15.732 6.696 5.159 1.00 83.06 90 THR A CA 1
ATOM 670 C C . THR A 1 90 ? 16.953 5.973 5.728 1.00 83.06 90 THR A C 1
ATOM 672 O O . THR A 1 90 ? 17.919 6.608 6.147 1.00 83.06 90 THR A O 1
ATOM 675 N N . THR A 1 91 ? 16.922 4.638 5.779 1.00 82.69 91 THR A N 1
ATOM 676 C CA . THR A 1 91 ? 17.953 3.843 6.455 1.00 82.69 91 THR A CA 1
ATOM 677 C C . THR A 1 91 ? 19.105 3.548 5.503 1.00 82.69 91 THR A C 1
ATOM 679 O O . THR A 1 91 ? 18.985 2.677 4.643 1.00 82.69 91 THR A O 1
ATOM 682 N N . ILE A 1 92 ? 20.237 4.237 5.684 1.00 75.31 92 ILE A N 1
ATOM 683 C CA . ILE A 1 92 ? 21.419 4.095 4.825 1.00 75.31 92 ILE A CA 1
ATOM 684 C C . ILE A 1 92 ? 22.007 2.679 4.948 1.00 75.31 92 ILE A C 1
ATOM 686 O O . ILE A 1 92 ? 22.624 2.328 5.955 1.00 75.31 92 ILE A O 1
ATOM 690 N N . ARG A 1 93 ? 21.809 1.865 3.909 1.00 77.50 93 ARG A N 1
ATOM 691 C CA . ARG A 1 93 ? 22.412 0.538 3.701 1.00 77.50 93 ARG A CA 1
ATOM 692 C C . ARG A 1 93 ? 22.951 0.429 2.272 1.00 77.50 93 ARG A C 1
ATOM 694 O O . ARG A 1 93 ? 22.950 1.408 1.532 1.00 77.50 93 ARG A O 1
ATOM 701 N N . ILE A 1 94 ? 23.447 -0.747 1.895 1.00 75.81 94 ILE A N 1
ATOM 702 C CA . ILE A 1 94 ? 24.044 -0.972 0.572 1.00 75.81 94 ILE A CA 1
ATOM 703 C C . ILE A 1 94 ? 23.021 -0.879 -0.581 1.00 75.81 94 ILE A C 1
ATOM 705 O O . ILE A 1 94 ? 23.409 -0.676 -1.724 1.00 75.81 94 ILE A O 1
ATOM 709 N N . ASP A 1 95 ? 21.726 -0.989 -0.274 1.00 73.81 95 ASP A N 1
ATOM 710 C CA . ASP A 1 95 ? 20.595 -1.148 -1.197 1.00 73.81 95 ASP A CA 1
ATOM 711 C C . ASP A 1 95 ? 19.531 -0.028 -1.085 1.00 73.81 95 ASP A C 1
ATOM 713 O O . ASP A 1 95 ? 18.337 -0.261 -1.274 1.00 73.81 95 ASP A O 1
ATOM 717 N N . VAL A 1 96 ? 19.952 1.210 -0.796 1.00 82.81 96 VAL A N 1
ATOM 718 C CA . 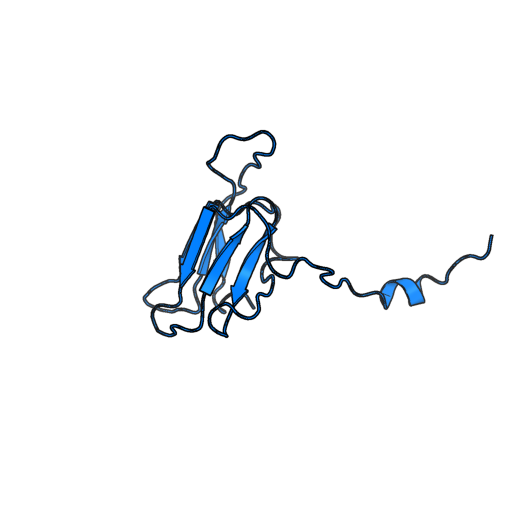VAL A 1 96 ? 19.040 2.362 -0.646 1.00 82.81 96 VAL A CA 1
ATOM 719 C C . VAL A 1 96 ? 18.440 2.800 -1.972 1.00 82.81 96 VAL A C 1
ATOM 721 O O . VAL A 1 96 ? 19.156 3.114 -2.920 1.00 82.81 96 VAL A O 1
ATOM 724 N N . SER A 1 97 ? 17.110 2.897 -2.006 1.00 86.88 97 SER A N 1
ATOM 725 C CA . SER A 1 97 ? 16.366 3.416 -3.158 1.00 86.88 97 SER A CA 1
ATOM 726 C C . SER A 1 97 ? 15.707 4.752 -2.832 1.00 86.88 97 SER A C 1
ATOM 728 O O . SER A 1 97 ? 15.086 4.919 -1.778 1.00 86.88 97 SER A O 1
ATOM 730 N N . HIS A 1 98 ? 15.834 5.703 -3.757 1.00 89.56 98 HIS A N 1
ATOM 731 C CA . HIS A 1 98 ? 15.199 7.009 -3.639 1.00 89.56 98 HIS A CA 1
ATOM 732 C C . HIS A 1 98 ? 13.672 6.908 -3.781 1.00 89.56 98 HIS A C 1
ATOM 734 O O . HIS A 1 98 ? 13.129 5.982 -4.392 1.00 89.56 98 HIS A O 1
ATOM 740 N N . GLY A 1 99 ? 12.981 7.899 -3.223 1.00 92.44 99 GLY A N 1
ATOM 741 C CA . GLY A 1 99 ? 11.553 8.099 -3.442 1.00 92.44 99 GLY A CA 1
ATOM 742 C C . GLY A 1 99 ? 11.268 8.902 -4.704 1.00 92.44 99 GLY A C 1
ATOM 743 O O . GLY A 1 99 ? 12.160 9.526 -5.279 1.00 92.44 99 GLY A O 1
ATOM 744 N N . ASP A 1 100 ? 10.009 8.897 -5.118 1.00 95.69 100 ASP A N 1
ATOM 745 C CA . ASP A 1 100 ? 9.453 9.701 -6.212 1.00 95.69 100 ASP A CA 1
ATOM 746 C C . ASP A 1 100 ? 8.249 10.553 -5.758 1.00 95.69 100 ASP A C 1
ATOM 748 O O . ASP A 1 100 ? 7.563 11.150 -6.586 1.00 95.69 100 ASP A O 1
ATOM 752 N N . GLY A 1 101 ? 8.004 10.639 -4.445 1.00 96.31 101 GLY A N 1
ATOM 753 C CA . GLY A 1 101 ? 6.951 11.457 -3.849 1.00 96.31 101 GLY A CA 1
ATOM 754 C C . GLY A 1 101 ? 6.011 10.662 -2.948 1.00 96.31 101 GLY A C 1
ATOM 755 O O . GLY A 1 101 ? 6.443 9.802 -2.179 1.00 96.31 101 GLY A O 1
ATOM 756 N N . VAL A 1 102 ? 4.724 11.007 -3.013 1.00 97.56 102 VAL A N 1
ATOM 757 C CA . VAL A 1 102 ? 3.658 10.423 -2.192 1.00 97.56 102 VAL A CA 1
ATOM 758 C C . VAL A 1 102 ? 2.545 9.911 -3.099 1.00 97.56 102 VAL A C 1
ATOM 760 O O . VAL A 1 102 ? 2.060 10.643 -3.962 1.00 97.56 102 VAL A O 1
ATOM 763 N N . TYR A 1 103 ? 2.109 8.678 -2.861 1.00 97.94 103 TYR A N 1
ATOM 764 C CA . TYR A 1 103 ? 0.921 8.091 -3.476 1.00 97.94 103 TYR A CA 1
ATOM 765 C C . TYR A 1 103 ? -0.260 8.165 -2.510 1.00 97.94 103 TYR A C 1
ATOM 767 O O . TYR A 1 103 ? -0.087 8.127 -1.290 1.00 97.94 103 TYR A O 1
A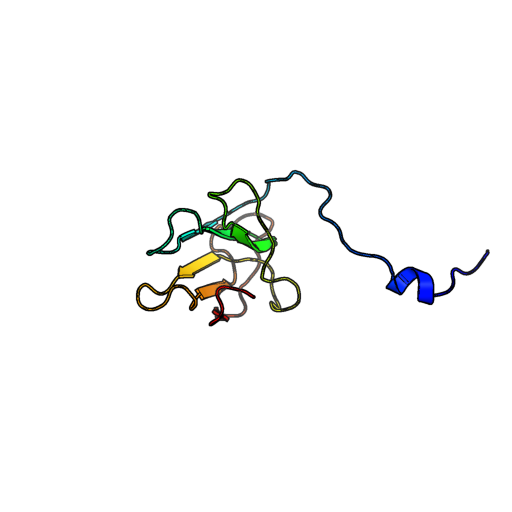TOM 775 N N . LYS A 1 104 ? -1.470 8.251 -3.067 1.00 97.88 104 LYS A N 1
ATOM 776 C CA . LYS A 1 104 ? -2.733 8.242 -2.327 1.00 97.88 104 LYS A CA 1
ATOM 777 C C . LYS A 1 104 ? -3.671 7.207 -2.940 1.00 97.88 104 LYS A C 1
ATOM 779 O O . LYS A 1 104 ? -3.820 7.185 -4.158 1.00 97.88 104 LYS A O 1
ATOM 784 N N . SER A 1 105 ? -4.348 6.434 -2.100 1.00 98.06 105 SER A N 1
ATOM 785 C CA . SER A 1 105 ? -5.560 5.693 -2.475 1.00 98.06 105 SER A CA 1
ATOM 786 C C . SER A 1 105 ? -6.754 6.228 -1.679 1.00 98.06 105 SER A C 1
ATOM 788 O O . SER A 1 105 ? -6.586 6.848 -0.626 1.00 98.06 105 SER A O 1
ATOM 790 N N . THR A 1 106 ? -7.954 6.051 -2.231 1.00 98.12 106 THR A N 1
ATOM 791 C CA . THR A 1 106 ? -9.247 6.403 -1.618 1.00 98.12 106 THR A CA 1
ATOM 792 C C . THR A 1 106 ? -10.177 5.190 -1.509 1.00 98.12 106 THR A C 1
ATOM 794 O O . THR A 1 106 ? -11.387 5.347 -1.389 1.00 98.12 106 THR A O 1
ATOM 797 N N . ASP A 1 107 ? -9.621 3.984 -1.599 1.00 97.31 107 ASP A N 1
ATOM 798 C CA . ASP A 1 107 ? -10.324 2.694 -1.637 1.00 97.31 107 ASP A CA 1
ATOM 799 C C . ASP A 1 107 ? -9.586 1.593 -0.852 1.00 97.31 107 ASP A C 1
ATOM 801 O O . ASP A 1 107 ? -9.770 0.397 -1.094 1.00 97.31 107 ASP A O 1
ATOM 805 N N . ALA A 1 108 ? -8.765 1.996 0.123 1.00 96.38 108 ALA A N 1
ATOM 806 C CA . ALA A 1 108 ? -7.965 1.107 0.962 1.00 96.38 108 ALA A CA 1
ATOM 807 C C . ALA A 1 108 ? -6.977 0.225 0.168 1.00 96.38 108 ALA A C 1
ATOM 809 O O . ALA A 1 108 ? -6.688 -0.905 0.588 1.00 96.38 108 ALA A O 1
ATOM 810 N N . GLY A 1 109 ? -6.478 0.744 -0.960 1.00 93.00 109 GLY A N 1
ATOM 811 C CA . GLY A 1 109 ? -5.512 0.093 -1.845 1.00 93.00 109 GLY A CA 1
ATOM 812 C C . GLY A 1 109 ? -6.117 -0.989 -2.733 1.00 93.00 109 GLY A C 1
ATOM 813 O O . GLY A 1 109 ? -5.574 -2.089 -2.779 1.00 93.00 109 GLY A O 1
ATOM 814 N N . LYS A 1 110 ? -7.267 -0.724 -3.358 1.00 91.25 110 LYS A N 1
ATOM 815 C CA . LYS A 1 110 ? -7.901 -1.654 -4.305 1.00 91.25 110 LYS A CA 1
ATOM 816 C C . LYS A 1 110 ? -7.650 -1.276 -5.759 1.00 91.25 110 LYS A C 1
ATOM 818 O O . LYS A 1 110 ? -7.332 -0.103 -6.030 1.00 91.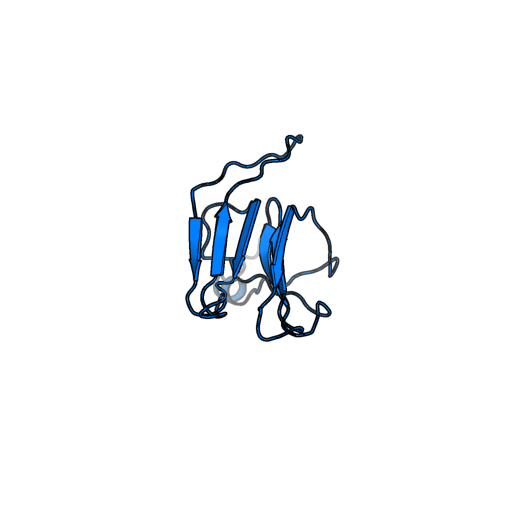25 110 LYS A O 1
#

Sequence (110 aa):
MSTVDPKFLKQLRYRCIGPTRGGRVIAVAGDPNNQAVFYFGAVAGGVWKSDDAGQYWQNISDGFFKTSSVGALAVAPSDPNVIYAGMGETTIRIDVSHGDGVYKSTDAGK

Foldseek 3Di:
DDDDDCVVVVVDDDDDPDPQDDADWQEKEAQPVAQQWIWTQGAQAAIWIGNGNPPHIDHLCPPPDPTRGFNYKYADNVANQKIKTFGWHDDDDPRGDGTPGMDIGNGNRD

Radius of gyration: 16.28 Å; chains: 1; bounding box: 36×37×46 Å

Secondary structure (DSSP, 8-state):
-PPPPHHHHTT------S-SS-S-EEEEEE-SS-TT-EEEEETTTEEEEESSTTSS-EE--TTT-S---EEEEEE-TT-TT-EEEEES--S-STT------EEEESSS--